Protein AF-A0A9P7CX15-F1 (afdb_monomer)

Radius of gyration: 13.44 Å; Cα contacts (8 Å, |Δi|>4): 50; chains: 1; bounding box: 36×20×41 Å

Organism: NCBI:txid48579

Secondary structure (DSSP, 8-state):
-HHHHHHHHHHHHHTT----HHHHHHHHHHHHHHH-GGGGT-B-TTS-B----HHHHHHHHHHHH----PPP-

Solvent-accessible surface area (backbone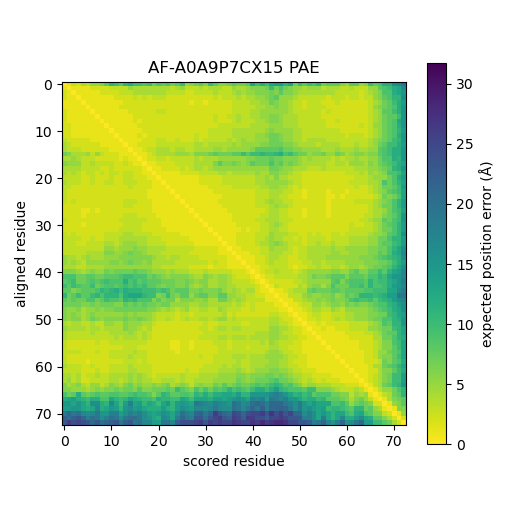 atoms only — not comparable to full-atom values): 4534 Å² total; per-residue (Å²): 108,70,69,58,50,54,47,54,54,50,54,41,48,73,75,68,48,88,75,48,71,66,55,52,46,49,52,48,51,52,51,41,50,72,78,47,50,62,59,71,70,45,61,49,96,89,66,50,58,71,73,91,47,69,68,56,47,49,52,50,36,30,75,77,64,72,43,80,83,74,78,84,127

Foldseek 3Di:
DLVVLLVVVVVCVVVPNDDDLVNSQVSVVVVCCVPPVVQQVDADPVRDGDDDDSVNSQVSCCVRPVDHDDDDD

Sequence (73 aa):
MVKKIVHLIRTLCQVGVALSTSHCRGLIVGVLRQDLPEIFAVKEKDGSMFKCSDSWVQTFLYDQLQYTMRKGT

Mean predicted aligned error: 4.99 Å

Structure (mmCIF, N/CA/C/O backbone):
data_AF-A0A9P7CX15-F1
#
_entry.id   AF-A0A9P7CX15-F1
#
loop_
_atom_site.group_PDB
_atom_site.id
_atom_site.type_symbol
_atom_site.label_atom_id
_atom_site.label_alt_id
_atom_site.label_comp_id
_atom_site.label_asym_id
_atom_site.label_entity_id
_atom_site.label_seq_id
_atom_site.pdbx_PDB_ins_code
_atom_site.Cartn_x
_atom_site.Cartn_y
_atom_site.Cartn_z
_atom_site.occupancy
_atom_site.B_iso_or_equiv
_atom_site.auth_seq_id
_atom_site.auth_comp_id
_atom_site.auth_asym_id
_atom_site.auth_atom_id
_atom_site.pdbx_PDB_model_num
ATOM 1 N N . MET A 1 1 ? -10.172 -6.456 -2.583 1.00 82.94 1 MET A N 1
ATOM 2 C CA . MET A 1 1 ? -9.317 -5.321 -2.181 1.00 82.94 1 MET A CA 1
ATOM 3 C C . MET A 1 1 ? -7.835 -5.523 -2.501 1.00 82.94 1 MET A C 1
ATOM 5 O O . MET A 1 1 ? -7.369 -4.928 -3.460 1.00 82.94 1 MET A O 1
ATOM 9 N N . VAL A 1 2 ? -7.100 -6.398 -1.798 1.00 85.88 2 VAL A N 1
ATOM 10 C CA . VAL A 1 2 ? -5.643 -6.592 -2.010 1.00 85.88 2 VAL A CA 1
ATOM 11 C C . VAL A 1 2 ? -5.297 -6.928 -3.465 1.00 85.88 2 VAL A C 1
ATOM 13 O O . VAL A 1 2 ? -4.440 -6.282 -4.057 1.00 85.88 2 VAL A O 1
ATOM 16 N N . LYS A 1 3 ? -6.043 -7.849 -4.094 1.00 89.38 3 LYS A N 1
ATOM 17 C CA . LYS A 1 3 ? -5.874 -8.192 -5.520 1.00 89.38 3 LYS A CA 1
ATOM 18 C C . LYS A 1 3 ? -6.021 -6.982 -6.460 1.00 89.38 3 LYS A C 1
ATOM 20 O O . LYS A 1 3 ? -5.284 -6.892 -7.432 1.00 89.38 3 LYS A O 1
ATOM 25 N N . LYS A 1 4 ? -6.932 -6.044 -6.155 1.00 91.69 4 LYS A N 1
ATOM 26 C CA . LYS A 1 4 ? -7.182 -4.816 -6.941 1.00 91.69 4 LYS A CA 1
ATOM 27 C C . LYS A 1 4 ? -5.986 -3.864 -6.843 1.00 91.69 4 LYS A C 1
ATOM 29 O O . LYS A 1 4 ? -5.503 -3.387 -7.861 1.00 91.69 4 LYS A O 1
ATOM 34 N N . ILE A 1 5 ? -5.468 -3.666 -5.630 1.00 92.31 5 ILE A N 1
ATOM 35 C CA . ILE A 1 5 ? -4.272 -2.852 -5.362 1.00 92.31 5 ILE A CA 1
ATOM 36 C C . ILE A 1 5 ? -3.048 -3.441 -6.073 1.00 92.31 5 ILE A C 1
ATOM 38 O O . ILE A 1 5 ? -2.367 -2.746 -6.819 1.00 92.31 5 ILE A O 1
ATOM 42 N N . VAL A 1 6 ? -2.796 -4.738 -5.880 1.00 91.75 6 VAL A N 1
ATOM 43 C CA . VAL A 1 6 ? -1.673 -5.458 -6.499 1.00 91.75 6 VAL A CA 1
ATOM 44 C C . VAL A 1 6 ? -1.745 -5.390 -8.022 1.00 91.75 6 VAL A C 1
ATOM 46 O O . VAL A 1 6 ? -0.732 -5.138 -8.670 1.00 91.75 6 VAL A O 1
ATOM 49 N N . HIS A 1 7 ? -2.936 -5.576 -8.596 1.00 92.50 7 HIS A N 1
ATOM 50 C CA . HIS A 1 7 ? -3.142 -5.468 -10.035 1.00 92.50 7 HIS A CA 1
ATOM 51 C C . HIS A 1 7 ? -2.834 -4.056 -10.548 1.00 92.50 7 HIS A C 1
ATOM 53 O O . HIS A 1 7 ? -2.040 -3.925 -11.470 1.00 92.50 7 HIS A O 1
ATOM 59 N N . LEU A 1 8 ? -3.371 -3.005 -9.916 1.00 92.62 8 LEU A N 1
ATOM 60 C CA . LEU A 1 8 ? -3.101 -1.612 -10.298 1.00 92.62 8 LEU A CA 1
ATOM 61 C C . LEU A 1 8 ? -1.604 -1.285 -10.280 1.00 92.62 8 LEU A C 1
ATOM 63 O O . LEU A 1 8 ? -1.082 -0.726 -11.242 1.00 92.62 8 LEU A O 1
ATOM 67 N N . ILE A 1 9 ? -0.909 -1.668 -9.208 1.00 91.75 9 ILE A N 1
ATOM 68 C CA . ILE A 1 9 ? 0.528 -1.415 -9.057 1.00 91.75 9 ILE A CA 1
ATOM 69 C C . ILE A 1 9 ? 1.322 -2.156 -10.141 1.00 91.75 9 ILE A C 1
ATOM 71 O O . ILE A 1 9 ? 2.191 -1.560 -10.772 1.00 91.75 9 ILE A O 1
ATOM 75 N N . ARG A 1 10 ? 0.994 -3.426 -10.421 1.00 91.44 10 ARG A N 1
ATOM 76 C CA . ARG A 1 10 ? 1.643 -4.197 -11.496 1.00 91.44 10 ARG A CA 1
ATOM 77 C C . ARG A 1 10 ? 1.406 -3.584 -12.869 1.00 91.44 10 ARG A C 1
ATOM 79 O O . ARG A 1 10 ? 2.367 -3.432 -13.614 1.00 91.44 10 ARG A O 1
ATOM 86 N N . THR A 1 11 ? 0.168 -3.215 -13.183 1.00 93.06 11 THR A N 1
ATOM 87 C CA . THR A 1 11 ? -0.185 -2.609 -14.471 1.00 93.06 11 THR A CA 1
ATOM 88 C C . THR A 1 11 ? 0.592 -1.315 -14.694 1.00 93.06 11 THR A C 1
ATOM 90 O O . THR A 1 11 ? 1.169 -1.128 -15.759 1.00 93.06 11 THR A O 1
ATOM 93 N N . LEU A 1 12 ? 0.687 -0.455 -13.675 1.00 91.50 12 LEU A N 1
ATOM 94 C CA . LEU A 1 12 ? 1.454 0.792 -13.749 1.00 91.50 12 LEU A CA 1
ATOM 95 C C . LEU A 1 12 ? 2.958 0.543 -13.942 1.00 91.50 12 LEU A C 1
ATOM 97 O O . LEU A 1 12 ? 3.574 1.166 -14.806 1.00 91.50 12 LEU A O 1
ATOM 101 N N . CYS A 1 13 ? 3.542 -0.408 -13.209 1.00 88.94 13 CYS A N 1
ATOM 102 C CA . CYS A 1 13 ? 4.940 -0.792 -13.421 1.00 88.94 13 CYS A CA 1
ATOM 103 C C . CYS A 1 13 ? 5.181 -1.361 -14.830 1.00 88.94 13 CYS A C 1
ATOM 105 O O . CYS A 1 13 ? 6.203 -1.060 -15.440 1.00 88.94 13 CYS A O 1
ATOM 107 N N . GLN A 1 14 ? 4.253 -2.163 -15.365 1.00 89.50 14 GLN A N 1
ATOM 108 C CA . GLN A 1 14 ? 4.367 -2.763 -16.701 1.00 89.50 14 GLN A CA 1
ATOM 109 C C . GLN A 1 14 ? 4.355 -1.723 -17.824 1.00 89.50 14 GLN A C 1
ATOM 111 O O . GLN A 1 14 ? 5.030 -1.917 -18.830 1.00 89.50 14 GLN A O 1
ATOM 116 N N . VAL A 1 15 ? 3.643 -0.609 -17.643 1.00 93.06 15 VAL A N 1
ATOM 117 C CA . VAL A 1 15 ? 3.658 0.517 -18.593 1.00 93.06 15 VAL A CA 1
ATOM 118 C C . VAL A 1 15 ? 4.805 1.505 -18.336 1.00 93.06 15 VAL A C 1
ATOM 120 O O . VAL A 1 15 ? 4.833 2.584 -18.920 1.00 93.06 15 VAL A O 1
ATOM 123 N N . GLY A 1 16 ? 5.762 1.151 -17.470 1.00 88.69 16 GLY A N 1
ATOM 124 C CA . GLY A 1 16 ? 6.979 1.928 -17.227 1.00 88.69 16 GLY A CA 1
ATOM 125 C C . GLY A 1 16 ? 6.822 3.089 -16.243 1.00 88.69 16 GLY A C 1
ATOM 126 O O . GLY A 1 16 ? 7.712 3.934 -16.155 1.00 88.69 16 GLY A O 1
ATOM 127 N N . VAL A 1 17 ? 5.725 3.156 -15.482 1.00 88.56 17 VAL A N 1
ATOM 128 C CA . VAL A 1 17 ? 5.557 4.197 -14.459 1.00 88.56 17 VAL A CA 1
ATOM 129 C C . VAL A 1 17 ? 6.424 3.864 -13.246 1.00 88.56 17 VAL A C 1
ATOM 131 O O . VAL A 1 17 ? 6.235 2.845 -12.581 1.00 88.56 17 VAL A O 1
ATOM 134 N N . ALA A 1 18 ? 7.352 4.762 -12.919 1.00 86.88 18 ALA A N 1
ATOM 135 C CA . ALA A 1 18 ? 8.159 4.661 -11.711 1.00 86.88 18 ALA A CA 1
ATOM 136 C C . ALA A 1 18 ? 7.299 4.933 -10.463 1.00 86.88 18 ALA A C 1
ATOM 138 O O . ALA A 1 18 ? 6.898 6.065 -10.174 1.00 86.88 18 ALA A O 1
ATOM 139 N N . LEU A 1 19 ? 7.012 3.880 -9.698 1.00 88.44 19 LEU A N 1
ATOM 140 C CA . LEU A 1 19 ? 6.256 3.983 -8.454 1.00 88.44 19 LEU A CA 1
ATOM 141 C C . LEU A 1 19 ? 7.192 4.122 -7.253 1.00 88.44 19 LEU A C 1
ATOM 143 O O . LEU A 1 19 ? 8.042 3.273 -6.996 1.00 88.44 19 LEU A O 1
ATOM 147 N N . SER A 1 20 ? 7.007 5.206 -6.504 1.00 90.19 20 SER A N 1
ATOM 148 C CA . SER A 1 20 ? 7.628 5.428 -5.203 1.00 90.19 20 SER A CA 1
ATOM 149 C C . SER A 1 20 ? 6.717 4.916 -4.081 1.00 90.19 20 SER A C 1
ATOM 151 O O . SER A 1 20 ? 5.529 4.650 -4.291 1.00 90.19 20 SER A O 1
ATOM 153 N N . THR A 1 21 ? 7.243 4.854 -2.852 1.00 89.56 21 THR A N 1
ATOM 154 C CA . THR A 1 21 ? 6.445 4.491 -1.664 1.00 89.56 21 THR A CA 1
ATOM 155 C C . THR A 1 21 ? 5.213 5.388 -1.524 1.00 89.56 21 THR A C 1
ATOM 157 O O . THR A 1 21 ? 4.131 4.901 -1.205 1.00 89.56 21 THR A O 1
ATOM 160 N N . SER A 1 22 ? 5.344 6.686 -1.820 1.00 90.56 22 SER A N 1
ATOM 161 C CA . SER A 1 22 ? 4.236 7.639 -1.730 1.00 90.56 22 SER A CA 1
ATOM 162 C C . SER A 1 22 ? 3.181 7.418 -2.818 1.00 90.56 22 SER A C 1
ATOM 164 O O . SER A 1 22 ? 1.992 7.509 -2.509 1.00 90.56 22 SER A O 1
ATOM 166 N N . HIS A 1 23 ? 3.580 7.060 -4.047 1.00 93.31 23 HIS A N 1
ATOM 167 C CA . HIS A 1 23 ? 2.643 6.675 -5.111 1.00 93.31 23 HIS A CA 1
ATOM 168 C C . HIS A 1 23 ? 1.839 5.434 -4.701 1.00 93.31 23 HIS A C 1
ATOM 170 O O . HIS A 1 23 ? 0.608 5.447 -4.742 1.00 93.31 23 HIS A O 1
ATOM 176 N N . CYS A 1 24 ? 2.521 4.388 -4.225 1.00 93.06 24 CYS A N 1
ATOM 177 C CA . CYS A 1 24 ? 1.874 3.160 -3.765 1.00 93.06 24 CYS A CA 1
ATOM 178 C C . CYS A 1 24 ? 0.937 3.413 -2.578 1.00 93.06 24 CYS A C 1
ATOM 180 O O . CYS A 1 24 ? -0.196 2.937 -2.580 1.00 93.06 24 CYS A O 1
ATOM 182 N N . ARG A 1 25 ? 1.366 4.217 -1.596 1.00 94.75 25 ARG A N 1
ATOM 183 C CA . ARG A 1 25 ? 0.527 4.632 -0.463 1.00 94.75 25 ARG A CA 1
ATOM 184 C C . ARG A 1 25 ? -0.743 5.334 -0.935 1.00 94.75 25 ARG A C 1
ATOM 186 O O . ARG A 1 25 ? -1.826 5.016 -0.453 1.00 94.75 25 ARG A O 1
ATOM 193 N N . GLY A 1 26 ? -0.618 6.266 -1.880 1.00 94.31 26 GLY A N 1
ATOM 194 C CA . GLY A 1 26 ? -1.752 6.987 -2.456 1.00 94.31 26 GLY A CA 1
ATOM 195 C C . GLY A 1 26 ? -2.755 6.052 -3.129 1.00 94.31 26 GLY A C 1
ATOM 196 O O . GLY A 1 26 ? -3.950 6.152 -2.865 1.00 94.31 26 GLY A O 1
ATOM 197 N N . LEU A 1 27 ? -2.273 5.093 -3.926 1.00 94.12 27 LEU A N 1
ATOM 198 C CA . LEU A 1 27 ? -3.122 4.083 -4.567 1.00 94.12 27 LEU A CA 1
ATOM 199 C C . LEU A 1 27 ? -3.847 3.206 -3.540 1.00 94.12 27 LEU A C 1
ATOM 201 O O . LEU A 1 27 ? -5.051 2.991 -3.658 1.00 94.12 27 LEU A O 1
ATOM 205 N N . ILE A 1 28 ? -3.132 2.730 -2.517 1.00 94.19 28 ILE A N 1
ATOM 206 C CA . ILE A 1 28 ? -3.700 1.909 -1.442 1.00 94.19 28 ILE A CA 1
ATOM 207 C C 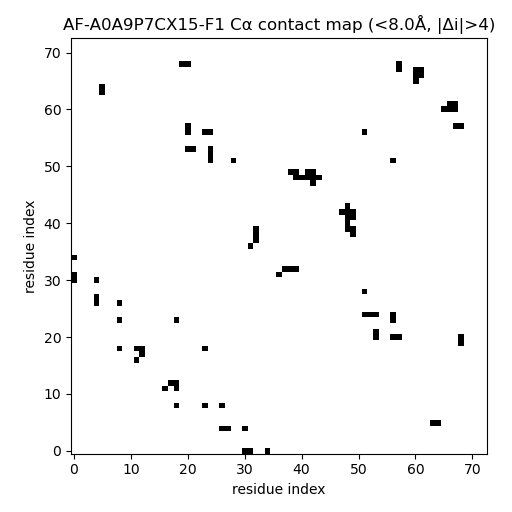. ILE A 1 28 ? -4.800 2.679 -0.708 1.00 94.19 28 ILE A C 1
ATOM 209 O O . ILE A 1 28 ? -5.916 2.183 -0.579 1.00 94.19 28 ILE A O 1
ATOM 213 N N . VAL A 1 29 ? -4.507 3.907 -0.271 1.00 94.88 29 VAL A N 1
ATOM 214 C CA . VAL A 1 29 ? -5.471 4.767 0.428 1.00 94.88 29 VAL A CA 1
ATOM 215 C C . VAL A 1 29 ? -6.662 5.107 -0.465 1.00 94.88 29 VAL A C 1
ATOM 217 O O . VAL A 1 29 ? -7.790 5.097 0.015 1.00 94.88 29 VAL A O 1
ATOM 220 N N . GLY A 1 30 ? -6.439 5.371 -1.753 1.00 94.94 30 GLY A N 1
ATOM 221 C CA . GLY A 1 30 ? -7.506 5.647 -2.713 1.00 94.94 30 GLY A CA 1
ATOM 222 C C . GLY A 1 30 ? -8.469 4.470 -2.863 1.00 94.94 30 GLY A C 1
ATOM 223 O O . GLY A 1 30 ? -9.680 4.654 -2.761 1.00 94.94 30 GLY A O 1
ATOM 224 N N . VAL A 1 31 ? -7.938 3.251 -3.018 1.00 94.56 31 VAL A N 1
ATOM 225 C CA . VAL A 1 31 ? -8.761 2.031 -3.081 1.00 94.56 31 VAL A CA 1
ATOM 226 C C . VAL A 1 31 ? -9.492 1.793 -1.762 1.00 94.56 31 VAL A C 1
ATOM 228 O O . VAL A 1 31 ? -10.682 1.499 -1.779 1.00 94.56 31 VAL A O 1
ATOM 231 N N . LEU A 1 32 ? -8.816 1.958 -0.622 1.00 92.88 32 LEU A N 1
ATOM 232 C CA . LEU A 1 32 ? -9.442 1.818 0.692 1.00 92.88 32 LEU A CA 1
ATOM 233 C C . LEU A 1 32 ? -10.569 2.828 0.899 1.00 92.88 32 LEU A C 1
ATOM 235 O O . LEU A 1 32 ? -11.613 2.468 1.417 1.00 92.88 32 LEU A O 1
ATOM 239 N N . ARG A 1 33 ? -10.391 4.081 0.477 1.00 93.69 33 ARG A N 1
ATOM 240 C CA . ARG A 1 33 ? -11.414 5.121 0.627 1.00 93.69 33 ARG A CA 1
ATOM 241 C C . ARG A 1 33 ? -12.625 4.871 -0.272 1.00 93.69 33 ARG A C 1
ATOM 243 O O . ARG A 1 33 ? -13.729 5.249 0.097 1.00 93.69 33 ARG A O 1
ATOM 250 N N . GLN A 1 34 ? -12.417 4.255 -1.435 1.00 93.38 34 GLN A N 1
ATOM 251 C CA . GLN A 1 34 ? -13.499 3.856 -2.332 1.00 93.38 34 GLN A CA 1
ATOM 252 C C . GLN A 1 34 ? -14.275 2.649 -1.790 1.00 93.38 34 GLN A C 1
ATOM 254 O O . GLN A 1 34 ? -15.501 2.649 -1.835 1.00 93.38 34 GLN A O 1
ATOM 259 N N . ASP A 1 35 ? -13.562 1.621 -1.328 1.00 93.12 35 ASP A N 1
ATOM 260 C CA . ASP A 1 35 ? -14.158 0.327 -0.985 1.00 93.12 35 ASP A CA 1
ATOM 261 C C . ASP A 1 35 ? -14.618 0.259 0.492 1.00 93.12 35 ASP A C 1
ATOM 263 O O . ASP A 1 35 ? -15.537 -0.496 0.790 1.00 93.12 35 ASP A O 1
ATOM 267 N N . LEU A 1 36 ? -13.980 1.008 1.405 1.00 92.06 36 LEU A N 1
ATOM 268 C CA . LEU A 1 36 ? -14.235 1.036 2.858 1.00 92.06 36 LEU A CA 1
ATOM 269 C C . LEU A 1 36 ? -14.030 2.456 3.444 1.00 92.06 36 LEU A C 1
ATOM 271 O O . LEU A 1 36 ? -13.088 2.690 4.213 1.00 92.06 36 LEU A O 1
ATOM 275 N N . PRO A 1 37 ? -14.850 3.455 3.076 1.00 92.62 37 PRO A N 1
ATOM 276 C CA . PRO A 1 37 ? -14.700 4.823 3.579 1.00 92.62 37 PRO A CA 1
ATOM 277 C C . PRO A 1 37 ? -14.768 4.930 5.114 1.00 92.62 37 PRO A C 1
ATOM 279 O O . PRO A 1 37 ? -14.144 5.818 5.698 1.00 92.62 37 PRO A O 1
ATOM 282 N N . GLU A 1 38 ? -15.478 4.019 5.778 1.00 92.69 38 GLU A N 1
ATOM 283 C CA . GLU A 1 38 ? -15.702 4.007 7.222 1.00 92.69 38 GLU A CA 1
ATOM 284 C C . GLU A 1 38 ? -14.413 3.887 8.042 1.00 92.69 38 GLU A C 1
ATOM 286 O O . GLU A 1 38 ? -14.326 4.488 9.112 1.00 9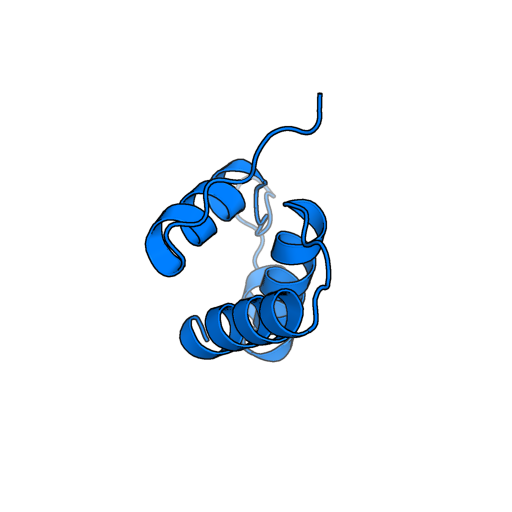2.69 38 GLU A O 1
ATOM 291 N N . ILE A 1 39 ? -13.370 3.219 7.533 1.00 90.75 39 ILE A N 1
ATOM 292 C CA . ILE A 1 39 ? -12.103 3.067 8.272 1.00 90.75 39 ILE A CA 1
ATOM 293 C C . ILE A 1 39 ? -11.410 4.414 8.507 1.00 90.75 39 ILE A C 1
ATOM 295 O O . ILE A 1 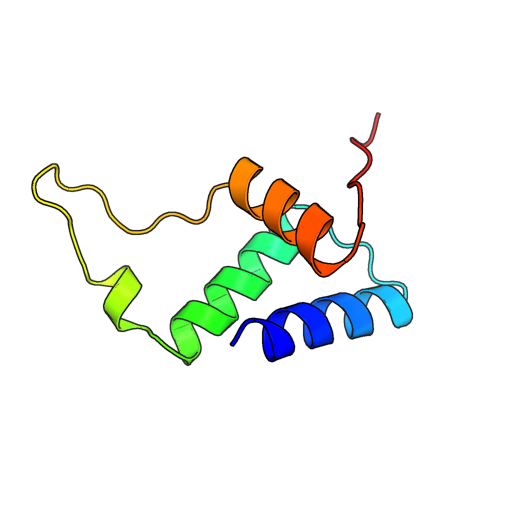39 ? -10.621 4.556 9.436 1.00 90.75 39 ILE A O 1
ATOM 299 N N . PHE A 1 40 ? -11.704 5.410 7.666 1.00 90.31 40 PHE A N 1
ATOM 300 C CA . PHE A 1 40 ? -11.171 6.765 7.794 1.00 90.31 40 PHE A CA 1
ATOM 301 C C . PHE A 1 40 ? -12.025 7.651 8.702 1.00 90.31 40 PHE A C 1
ATOM 303 O O . PHE A 1 40 ? -11.580 8.736 9.059 1.00 90.31 40 PHE A O 1
ATOM 310 N N . ALA A 1 41 ? -13.238 7.221 9.056 1.00 89.88 41 ALA A N 1
ATOM 311 C CA . ALA A 1 41 ? -14.111 7.924 9.991 1.00 89.88 41 ALA A CA 1
ATOM 312 C C . ALA A 1 41 ? -13.920 7.440 11.437 1.00 89.88 41 ALA A C 1
ATOM 314 O O . ALA A 1 41 ? -14.266 8.156 12.377 1.00 89.88 41 ALA A O 1
ATOM 315 N N . VAL A 1 42 ? -13.355 6.241 11.626 1.00 90.69 42 VAL A N 1
ATOM 316 C CA . VAL A 1 42 ? -13.064 5.696 12.953 1.00 90.69 42 VAL A CA 1
ATOM 317 C C . VAL A 1 42 ? -11.923 6.479 13.597 1.00 90.69 42 VAL A C 1
ATOM 319 O O . VAL A 1 42 ? -10.810 6.562 13.074 1.00 90.69 42 VAL A O 1
ATOM 322 N N . LYS A 1 43 ? -12.229 7.033 14.768 1.00 92.88 43 LYS A N 1
ATOM 323 C CA . LYS A 1 43 ? -11.276 7.657 15.674 1.00 92.88 43 LYS A CA 1
ATOM 324 C C . LYS A 1 43 ? -11.121 6.750 16.890 1.00 92.88 43 LYS A C 1
ATOM 326 O O . LYS A 1 43 ? -12.117 6.395 17.520 1.00 92.88 43 LYS A O 1
ATOM 331 N N . GLU A 1 44 ? -9.895 6.351 17.197 1.00 89.94 44 GLU A N 1
ATOM 332 C CA . GLU A 1 44 ? -9.609 5.544 18.381 1.00 89.94 44 GLU A CA 1
ATOM 333 C C . GLU A 1 44 ? -9.763 6.372 19.668 1.00 89.94 44 GLU A C 1
ATOM 335 O O . GLU A 1 44 ? -9.908 7.598 19.638 1.00 89.94 44 GLU A O 1
ATOM 340 N N . LYS A 1 45 ? -9.753 5.703 20.830 1.00 91.81 45 LYS A N 1
ATOM 341 C CA . LYS A 1 45 ? -9.934 6.357 22.141 1.00 91.81 45 LYS A CA 1
ATOM 342 C C . LYS A 1 45 ? -8.860 7.407 22.441 1.00 91.81 45 LYS A C 1
ATOM 344 O O . LYS A 1 45 ? -9.134 8.361 23.159 1.00 91.81 45 LYS A O 1
ATOM 349 N N . ASP A 1 46 ? -7.662 7.228 21.893 1.00 92.75 46 ASP A N 1
ATOM 350 C CA . ASP A 1 46 ? -6.539 8.167 21.992 1.00 92.75 46 ASP A CA 1
ATOM 351 C C . ASP A 1 46 ? -6.640 9.338 20.994 1.00 92.75 46 ASP A C 1
ATOM 353 O O . ASP A 1 46 ? -5.825 10.258 20.997 1.00 92.75 46 ASP A O 1
ATOM 357 N N . GLY A 1 47 ? -7.663 9.320 20.144 1.00 90.50 47 GLY A N 1
ATOM 358 C CA . GLY A 1 47 ? -7.908 10.308 19.116 1.00 90.50 47 GLY A CA 1
ATOM 359 C C . GLY A 1 47 ? -7.156 10.083 17.808 1.00 90.50 47 GLY A C 1
ATOM 360 O O . GLY A 1 47 ? -7.298 10.907 16.899 1.00 90.50 47 GLY A O 1
ATOM 361 N N . SER A 1 48 ? -6.397 8.995 17.690 1.00 88.94 48 SER A N 1
ATOM 362 C CA . SER A 1 48 ? -5.748 8.608 16.447 1.00 88.94 48 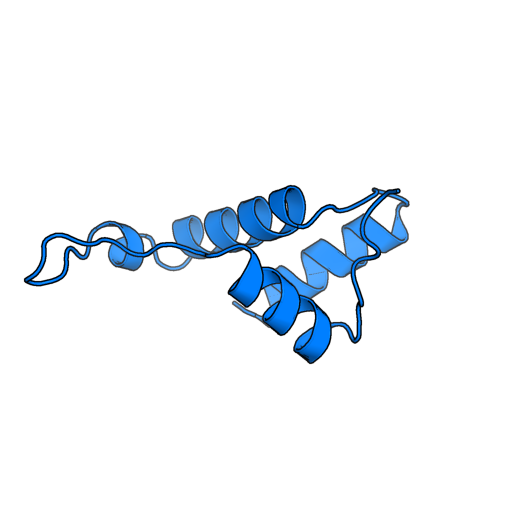SER A CA 1
ATOM 363 C C . SER A 1 48 ? -6.775 8.151 15.405 1.00 88.94 48 SER A C 1
ATOM 365 O O . SER A 1 48 ? -7.916 7.801 15.709 1.00 88.94 48 SER A O 1
ATOM 367 N N . MET A 1 49 ? -6.380 8.224 14.139 1.00 92.56 49 MET A N 1
ATOM 368 C CA . MET A 1 49 ? -7.184 7.797 12.996 1.00 92.56 49 MET A CA 1
ATOM 369 C C . MET A 1 49 ? -6.351 6.853 12.143 1.00 92.56 49 MET A C 1
ATOM 371 O O . MET A 1 49 ? -5.116 6.875 12.210 1.00 92.56 49 MET A O 1
ATOM 375 N N . PHE A 1 50 ? -7.018 6.073 11.290 1.00 90.69 50 PHE A N 1
ATOM 376 C CA . PHE A 1 50 ? -6.327 5.198 10.355 1.00 90.69 50 PHE A CA 1
ATOM 377 C C . PHE A 1 50 ? -5.246 5.955 9.572 1.00 90.69 50 PHE A C 1
ATOM 379 O O . PHE A 1 50 ? -5.502 6.960 8.900 1.00 90.69 50 PHE A O 1
ATOM 386 N N . LYS A 1 51 ? -4.023 5.426 9.627 1.00 89.88 51 LYS A N 1
ATOM 387 C CA . LYS A 1 51 ? -2.872 5.944 8.896 1.00 89.88 51 LYS A CA 1
ATOM 388 C C . LYS A 1 51 ? -2.167 4.799 8.189 1.00 89.88 51 LYS A C 1
ATOM 390 O O . LYS A 1 51 ? -1.701 3.854 8.815 1.00 89.88 51 LYS A O 1
ATOM 395 N N . CYS A 1 52 ? -2.030 4.922 6.875 1.00 92.44 52 CYS A N 1
ATOM 396 C CA . CYS A 1 52 ? -1.196 4.025 6.086 1.00 92.44 52 CYS A CA 1
ATOM 397 C C . CYS A 1 52 ? 0.254 4.526 6.162 1.00 92.44 52 CYS A C 1
ATOM 399 O O . CYS A 1 52 ? 0.580 5.562 5.580 1.00 92.44 52 CYS A O 1
ATOM 401 N N . SER A 1 53 ? 1.103 3.865 6.952 1.00 92.81 53 SER A N 1
ATOM 402 C CA . SER A 1 53 ? 2.502 4.268 7.138 1.00 92.81 53 SER A CA 1
ATOM 403 C C . SER A 1 53 ? 3.39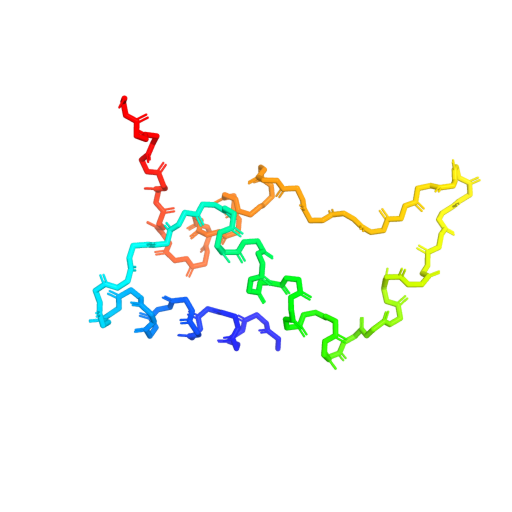2 3.805 5.983 1.00 92.81 53 SER A C 1
ATOM 405 O O . SER A 1 53 ? 3.134 2.784 5.350 1.00 92.81 53 SER A O 1
ATOM 407 N N . ASP A 1 54 ? 4.482 4.532 5.733 1.00 90.62 54 ASP A N 1
ATOM 408 C CA . ASP A 1 54 ? 5.428 4.180 4.665 1.00 90.62 54 ASP A CA 1
ATOM 409 C C . ASP A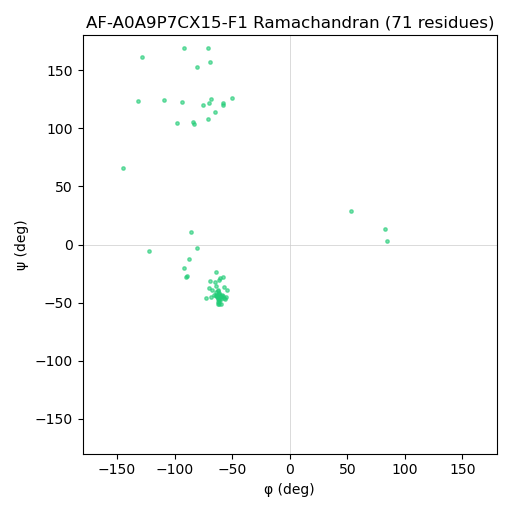 1 54 ? 6.127 2.841 4.918 1.00 90.62 54 ASP A C 1
ATOM 411 O O . ASP A 1 54 ? 6.340 2.076 3.979 1.00 90.62 54 ASP A O 1
ATOM 415 N N . SER A 1 55 ? 6.425 2.525 6.181 1.00 91.88 55 SER A N 1
ATOM 416 C CA . SER A 1 55 ? 6.988 1.228 6.563 1.00 91.88 55 SER A CA 1
ATOM 417 C C . SER A 1 55 ? 6.026 0.084 6.254 1.00 91.88 55 SER A C 1
ATOM 419 O O . SER A 1 55 ? 6.432 -0.911 5.662 1.00 91.88 55 SER A O 1
ATOM 421 N N . TRP A 1 56 ? 4.739 0.246 6.568 1.00 93.38 56 TRP A N 1
ATOM 422 C C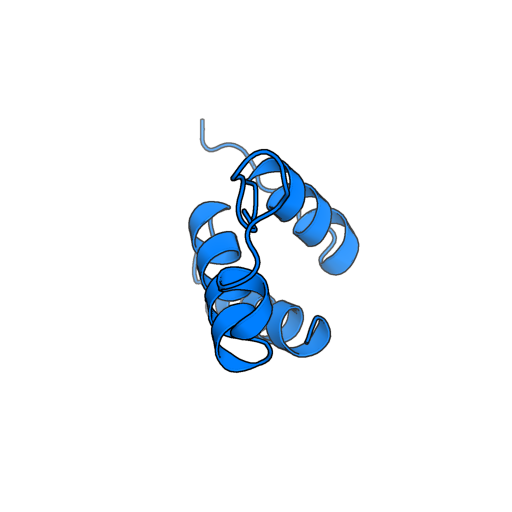A . TRP A 1 56 ? 3.732 -0.760 6.242 1.00 93.38 56 TRP A CA 1
ATOM 423 C C . TRP A 1 56 ? 3.576 -0.931 4.728 1.00 93.38 56 TRP A C 1
ATOM 425 O O . TRP A 1 56 ? 3.500 -2.056 4.246 1.00 93.38 56 TRP A O 1
ATOM 435 N N . VAL A 1 57 ? 3.590 0.165 3.960 1.00 92.50 57 VAL A N 1
ATOM 436 C CA . VAL A 1 57 ? 3.531 0.108 2.489 1.00 92.50 57 VAL A CA 1
ATOM 437 C C . VAL A 1 57 ? 4.731 -0.647 1.923 1.00 92.50 57 VAL A C 1
ATOM 439 O O . VAL A 1 57 ? 4.563 -1.468 1.027 1.00 92.50 57 VAL A O 1
ATOM 442 N N . GLN A 1 58 ? 5.932 -0.414 2.450 1.00 91.31 58 GLN A N 1
ATOM 443 C CA . GLN A 1 58 ? 7.132 -1.147 2.042 1.00 91.31 58 GLN A CA 1
ATOM 444 C C . GLN A 1 58 ? 7.011 -2.646 2.321 1.00 91.31 58 GLN A C 1
ATOM 446 O O . GLN A 1 58 ? 7.257 -3.440 1.415 1.00 91.31 58 GLN A O 1
ATOM 451 N N . THR A 1 59 ? 6.576 -3.031 3.525 1.00 91.75 59 THR A N 1
ATOM 452 C CA . THR A 1 59 ? 6.324 -4.437 3.875 1.00 91.75 59 THR A CA 1
ATOM 453 C C . THR A 1 59 ? 5.267 -5.053 2.963 1.00 91.75 59 THR A C 1
ATOM 455 O O . THR A 1 59 ? 5.498 -6.103 2.378 1.00 91.75 59 THR A O 1
ATOM 458 N N . PHE A 1 60 ? 4.148 -4.362 2.738 1.00 90.88 60 PHE A N 1
ATOM 459 C CA . PHE A 1 60 ? 3.087 -4.826 1.848 1.00 90.88 60 PHE A CA 1
ATOM 460 C C . PHE A 1 60 ? 3.590 -5.075 0.417 1.00 90.88 60 PHE A C 1
A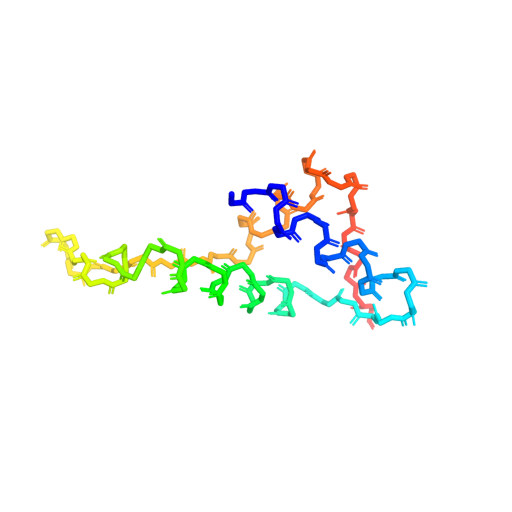TOM 462 O O . PHE A 1 60 ? 3.259 -6.091 -0.193 1.00 90.88 60 PHE A O 1
ATOM 469 N N . LEU A 1 61 ? 4.390 -4.159 -0.134 1.00 89.69 61 LEU A N 1
ATOM 470 C CA . LEU A 1 61 ? 4.948 -4.300 -1.482 1.00 89.69 61 LEU A CA 1
ATOM 471 C C . LEU A 1 61 ? 5.962 -5.441 -1.558 1.00 89.69 61 LEU A C 1
ATOM 473 O O . LEU A 1 61 ? 5.969 -6.186 -2.539 1.00 89.69 61 LEU A O 1
ATOM 477 N N . TYR A 1 62 ? 6.782 -5.607 -0.525 1.00 88.81 62 TYR A N 1
ATOM 478 C CA . TYR A 1 62 ? 7.693 -6.736 -0.438 1.00 88.81 62 TYR A CA 1
ATOM 479 C C . TYR A 1 62 ? 6.917 -8.060 -0.400 1.00 88.81 62 TYR A C 1
ATOM 481 O O . TYR A 1 62 ? 7.132 -8.922 -1.248 1.00 88.81 62 TYR A O 1
ATOM 489 N N . ASP A 1 63 ? 5.928 -8.187 0.480 1.00 89.19 63 ASP A N 1
ATOM 490 C CA . ASP A 1 63 ? 5.181 -9.433 0.659 1.00 89.19 63 ASP A CA 1
ATOM 491 C C . ASP A 1 63 ? 4.356 -9.803 -0.583 1.00 89.19 63 ASP A C 1
ATOM 493 O O . ASP A 1 63 ? 4.337 -10.957 -1.009 1.00 89.19 63 ASP A O 1
ATOM 497 N N . GLN A 1 64 ? 3.676 -8.828 -1.196 1.00 87.81 64 GLN A N 1
ATOM 498 C CA . GLN A 1 64 ? 2.728 -9.086 -2.288 1.00 87.81 64 GLN A CA 1
ATOM 499 C C . GLN A 1 64 ? 3.360 -9.083 -3.684 1.00 87.81 64 GLN A C 1
ATOM 501 O O . GLN A 1 64 ? 2.825 -9.691 -4.619 1.00 87.81 64 GLN A O 1
ATOM 506 N N . LEU A 1 65 ? 4.461 -8.352 -3.865 1.00 82.50 65 LEU A N 1
ATOM 507 C CA . LEU A 1 65 ? 5.084 -8.144 -5.173 1.00 82.50 65 LEU A CA 1
ATOM 508 C C . LEU A 1 65 ? 6.543 -8.596 -5.225 1.00 82.50 65 LEU A C 1
ATOM 510 O O . LEU A 1 65 ? 7.118 -8.542 -6.309 1.00 82.50 65 LEU A O 1
ATOM 514 N N . GLN A 1 66 ? 7.133 -9.021 -4.099 1.00 81.19 66 GLN A N 1
ATOM 515 C CA . GLN A 1 66 ? 8.579 -9.251 -3.964 1.00 81.19 66 GLN A CA 1
ATOM 516 C C . GLN A 1 66 ? 9.387 -8.017 -4.395 1.00 81.19 66 GLN A C 1
ATOM 518 O O . GLN A 1 66 ? 10.502 -8.116 -4.905 1.00 81.19 66 GLN A O 1
ATOM 523 N N . TYR A 1 67 ? 8.792 -6.830 -4.231 1.00 73.19 67 TYR A N 1
ATOM 524 C CA . TYR A 1 67 ? 9.348 -5.587 -4.737 1.00 73.19 67 TYR A CA 1
ATOM 525 C C . TYR A 1 67 ? 10.094 -4.862 -3.624 1.00 73.19 67 TYR A C 1
ATOM 527 O O . TYR A 1 67 ? 9.493 -4.243 -2.745 1.00 73.19 67 TYR A O 1
ATOM 535 N N . THR A 1 68 ? 11.422 -4.907 -3.674 1.00 66.12 68 THR A N 1
ATOM 536 C CA . THR A 1 68 ? 12.271 -4.114 -2.785 1.00 66.12 68 THR A CA 1
ATOM 537 C C . THR A 1 68 ? 12.433 -2.722 -3.385 1.00 66.12 68 THR A C 1
ATOM 539 O O . THR A 1 68 ? 13.155 -2.536 -4.367 1.00 66.12 68 THR A O 1
ATOM 542 N N . MET A 1 69 ? 11.753 -1.720 -2.821 1.00 64.12 69 MET A N 1
ATOM 543 C CA . MET A 1 69 ? 11.964 -0.337 -3.252 1.00 64.12 69 MET A CA 1
ATOM 544 C C . MET A 1 69 ? 13.391 0.091 -2.914 1.00 64.12 69 MET A C 1
ATOM 546 O O . MET A 1 69 ? 13.771 0.191 -1.747 1.00 64.12 69 MET A O 1
ATOM 550 N N . ARG A 1 70 ? 14.193 0.343 -3.950 1.00 57.91 70 ARG A N 1
ATOM 551 C CA . ARG A 1 70 ? 15.532 0.909 -3.794 1.00 57.91 70 ARG A CA 1
ATOM 552 C C . ARG A 1 70 ? 15.379 2.351 -3.316 1.00 57.91 70 ARG A C 1
ATOM 554 O O . ARG A 1 70 ? 14.675 3.134 -3.951 1.00 57.91 70 ARG A O 1
ATOM 561 N N . LYS A 1 71 ? 16.021 2.703 -2.196 1.00 50.00 71 LYS A N 1
ATOM 562 C CA . LYS A 1 71 ? 16.215 4.113 -1.841 1.00 50.00 71 LYS A CA 1
ATOM 563 C C . LYS A 1 71 ? 16.978 4.756 -2.997 1.00 50.00 71 LYS A C 1
ATOM 565 O O . LYS A 1 71 ? 18.063 4.286 -3.329 1.00 50.00 71 LYS A O 1
ATOM 570 N N . GLY A 1 72 ? 16.383 5.768 -3.626 1.00 48.09 72 GLY A N 1
ATOM 571 C CA . GLY A 1 72 ? 17.132 6.648 -4.514 1.00 48.09 72 GLY A CA 1
ATOM 572 C C . GLY A 1 72 ? 18.265 7.266 -3.700 1.00 48.09 72 GLY A C 1
ATOM 573 O O . GLY A 1 72 ? 18.000 7.811 -2.627 1.00 48.09 72 GLY A O 1
ATOM 574 N N . THR A 1 73 ? 19.494 7.045 -4.160 1.00 37.12 73 THR A N 1
ATOM 575 C CA . THR A 1 73 ? 20.720 7.692 -3.675 1.00 37.12 73 THR A CA 1
ATOM 576 C C . THR A 1 73 ? 20.658 9.193 -3.865 1.00 37.12 73 THR A C 1
ATOM 578 O O . THR A 1 73 ? 20.175 9.598 -4.948 1.00 37.12 73 THR A O 1
#

pLDDT: mean 87.73, std 11.04, range [37.12, 94.94]